Protein AF-A0A2W6E0M6-F1 (afdb_monomer_lite)

Sequence (150 aa):
MNNTPSVSGSSAFSRQPRVRVSSPADVLAVVPHLLGFHPGKSLVVMGVGRPRARVQLAFRYDLPDPPDPVHAADIAEHAAEVLRHRRLSSVIGVGYGPGALVTPVADALAAAVRQAGLRLHELMRVEDGRYWSYLCENPECCPADGVPFD

Foldseek 3Di:
DDDDDDPPPDPPPDPPDDDDDDDPLSVQVCQCVLVVHRDAQKKKKFFFDDDPRDGPDIDIDHFDVVHDLVVLLVLLLVSLVVNVVVVGQEMEMEGHDDCNRRVSSQVSNVVNCVVSNGHYPWHWYDDDQFIATPPDPDCVVGPPVGDHHD

pLDDT: mean 90.22, std 14.41, range [36.84, 98.75]

Radius of gyration: 19.73 Å; chains: 1; bounding box: 75×33×48 Å

Structure (mmCIF, N/CA/C/O backbone):
data_AF-A0A2W6E0M6-F1
#
_entry.id   AF-A0A2W6E0M6-F1
#
loop_
_atom_site.group_PDB
_atom_site.id
_atom_site.type_symbol
_atom_site.label_atom_id
_atom_site.label_alt_id
_atom_site.label_comp_id
_atom_site.label_asym_id
_atom_site.label_entity_id
_atom_site.label_seq_id
_atom_site.pdbx_PDB_ins_code
_atom_site.Cartn_x
_atom_site.Cartn_y
_atom_site.Cartn_z
_atom_site.occupancy
_atom_site.B_iso_or_equiv
_atom_site.auth_seq_id
_atom_site.auth_comp_id
_atom_site.auth_asym_id
_atom_site.auth_atom_id
_atom_site.pdbx_PDB_model_num
ATOM 1 N N . MET A 1 1 ? -63.011 -4.324 31.895 1.00 43.81 1 MET A N 1
ATOM 2 C CA . MET A 1 1 ? -61.953 -5.290 31.538 1.00 43.81 1 MET A CA 1
ATOM 3 C C . MET A 1 1 ? -61.991 -5.517 30.039 1.00 43.81 1 MET A C 1
ATOM 5 O O . MET A 1 1 ? -63.031 -5.927 29.548 1.00 43.81 1 MET A O 1
ATOM 9 N N . ASN A 1 2 ? -60.922 -5.170 29.320 1.00 36.84 2 ASN A N 1
ATOM 10 C CA . ASN A 1 2 ? -60.215 -6.080 28.413 1.00 36.84 2 ASN A CA 1
ATOM 11 C C . ASN A 1 2 ? -59.057 -5.333 27.746 1.00 36.84 2 ASN A C 1
ATOM 13 O O . ASN A 1 2 ? -59.231 -4.278 27.146 1.00 36.84 2 ASN A O 1
ATOM 17 N N . ASN A 1 3 ? -57.870 -5.895 27.955 1.00 45.44 3 ASN A N 1
ATOM 18 C CA . ASN A 1 3 ? -56.572 -5.381 27.557 1.00 45.44 3 ASN A CA 1
ATOM 19 C C . ASN A 1 3 ? -56.374 -5.534 26.047 1.00 45.44 3 ASN A C 1
ATOM 21 O O . ASN A 1 3 ? -56.494 -6.642 25.525 1.00 45.44 3 ASN A O 1
ATOM 25 N N . THR A 1 4 ? -55.968 -4.461 25.374 1.00 48.22 4 THR A N 1
ATOM 26 C CA . THR A 1 4 ? -55.321 -4.550 24.060 1.00 48.22 4 THR A CA 1
ATOM 27 C C . THR A 1 4 ? -53.817 -4.720 24.291 1.00 48.22 4 THR A C 1
ATOM 29 O O . THR A 1 4 ? -53.225 -3.871 24.962 1.00 48.22 4 THR A O 1
ATOM 32 N N . PRO A 1 5 ? -53.169 -5.787 23.792 1.00 45.19 5 PRO A N 1
ATOM 33 C CA . PRO A 1 5 ? -51.733 -5.947 23.937 1.00 45.19 5 PRO A CA 1
ATOM 34 C C . PRO A 1 5 ? -51.006 -5.046 22.935 1.00 45.19 5 PRO A C 1
ATOM 36 O O . PRO A 1 5 ? 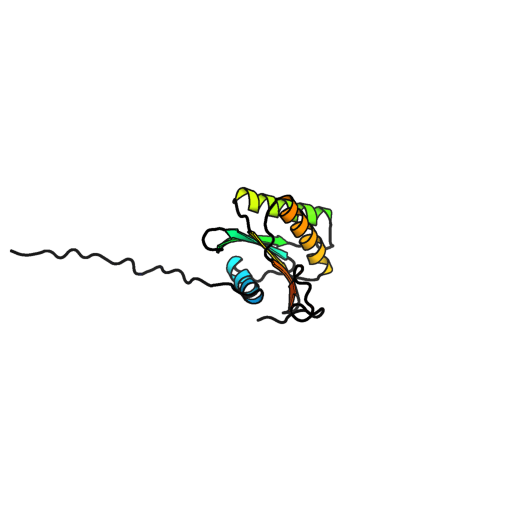-51.259 -5.084 21.731 1.00 45.19 5 PRO A O 1
ATOM 39 N N . SER A 1 6 ? -50.076 -4.244 23.447 1.00 49.44 6 SER A N 1
ATOM 40 C CA . SER A 1 6 ? -49.065 -3.547 22.659 1.00 49.44 6 SER A CA 1
ATOM 41 C C . SER A 1 6 ? -48.201 -4.570 21.923 1.00 49.44 6 SER A C 1
ATOM 43 O O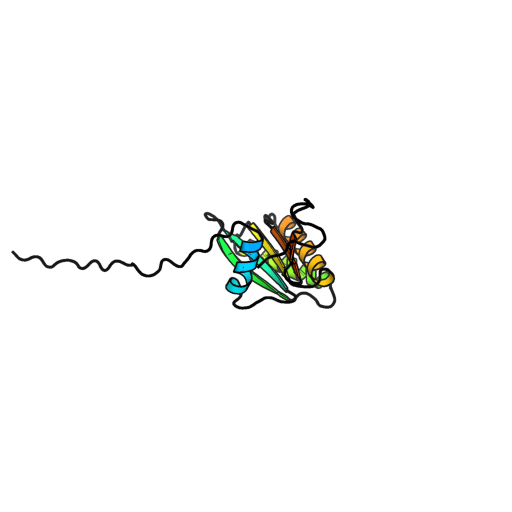 . SER A 1 6 ? -47.482 -5.344 22.556 1.00 49.44 6 SER A O 1
ATOM 45 N N . VAL A 1 7 ? -48.231 -4.575 20.590 1.00 50.75 7 VAL A N 1
ATOM 46 C CA . VAL A 1 7 ? -47.266 -5.346 19.799 1.00 50.75 7 VAL A CA 1
ATOM 47 C C . VAL A 1 7 ? -46.025 -4.480 19.601 1.00 50.75 7 VAL A C 1
ATOM 49 O O . VAL A 1 7 ? -45.924 -3.702 18.656 1.00 50.75 7 VAL A O 1
ATOM 52 N N . SER A 1 8 ? -45.073 -4.611 20.525 1.00 54.78 8 SER A N 1
ATOM 53 C CA . SER A 1 8 ? -43.684 -4.207 20.303 1.00 54.78 8 SER A CA 1
ATOM 54 C C . SER A 1 8 ? -43.069 -5.127 19.247 1.00 54.78 8 SER A C 1
ATOM 56 O O . SER A 1 8 ? -42.628 -6.234 19.549 1.00 54.78 8 SER A O 1
ATOM 58 N N . GLY A 1 9 ? -43.057 -4.682 17.991 1.00 44.81 9 GLY A N 1
ATOM 59 C CA . GLY A 1 9 ? -42.317 -5.335 16.913 1.00 44.81 9 GLY A CA 1
ATOM 60 C C . GLY A 1 9 ? -40.816 -5.094 17.069 1.00 44.81 9 GLY A C 1
ATOM 61 O O . GLY A 1 9 ? -40.302 -4.050 16.680 1.00 44.81 9 GLY A O 1
ATOM 62 N N . SER A 1 10 ? -40.123 -6.062 17.666 1.00 51.66 10 SER A N 1
ATOM 63 C CA . SER A 1 10 ? -38.667 -6.105 17.831 1.00 51.66 10 SER A CA 1
ATOM 64 C C . SER A 1 10 ? -37.906 -5.952 16.506 1.00 51.66 10 SER A C 1
ATOM 66 O O . SER A 1 10 ? -38.107 -6.709 15.558 1.00 51.66 10 SER A O 1
ATOM 68 N N . SER A 1 11 ? -36.953 -5.017 16.479 1.00 54.44 11 SER A N 1
ATOM 69 C CA . SER A 1 11 ? -36.026 -4.720 15.378 1.00 54.44 11 SER A CA 1
ATOM 70 C C . SER A 1 11 ? -34.932 -5.793 15.201 1.00 54.44 11 SER A C 1
ATOM 72 O O . SER A 1 11 ? -33.740 -5.523 15.364 1.00 54.44 11 SER A O 1
ATOM 74 N N . ALA A 1 12 ? -35.309 -7.035 14.897 1.00 56.28 12 ALA A N 1
ATOM 75 C CA . ALA A 1 12 ? -34.366 -8.160 14.841 1.00 56.28 12 ALA A CA 1
ATOM 76 C C . ALA A 1 12 ? -33.627 -8.336 13.494 1.00 56.28 12 ALA A C 1
ATOM 78 O O . ALA A 1 12 ? -32.862 -9.286 13.346 1.00 56.28 12 ALA A O 1
ATOM 79 N N . PHE A 1 13 ? -33.777 -7.422 12.528 1.00 55.28 13 PHE A N 1
ATOM 80 C CA . PHE A 1 13 ? -33.110 -7.510 11.221 1.00 55.28 13 PHE A CA 1
ATOM 81 C C . PHE A 1 13 ? -32.223 -6.293 10.941 1.00 55.28 13 PHE A C 1
ATOM 83 O O . PHE A 1 13 ? -32.642 -5.329 10.313 1.00 55.28 13 PHE A O 1
ATOM 90 N N . SER A 1 14 ? -30.986 -6.333 11.442 1.00 61.34 14 SER A N 1
ATOM 91 C CA . SER A 1 14 ? -29.777 -5.821 10.757 1.00 61.34 14 SER A CA 1
ATOM 92 C C . SER A 1 14 ? -28.567 -5.826 11.697 1.00 61.34 14 SER A C 1
ATOM 94 O O . SER A 1 14 ? -27.859 -4.832 11.870 1.00 61.34 14 SER A O 1
ATOM 96 N N . ARG A 1 15 ? -28.236 -6.978 12.293 1.00 59.12 15 ARG A N 1
ATOM 97 C CA . ARG A 1 15 ? -26.835 -7.174 12.681 1.00 59.12 15 ARG A CA 1
ATOM 98 C C . ARG A 1 15 ? -26.055 -7.379 11.387 1.00 59.12 15 ARG A C 1
ATOM 100 O O . ARG A 1 15 ? -25.935 -8.500 10.914 1.00 59.12 15 ARG A O 1
ATOM 107 N N . GLN A 1 16 ? -25.578 -6.283 10.793 1.00 66.12 16 GLN A N 1
ATOM 108 C CA . GLN A 1 16 ? -24.608 -6.363 9.705 1.00 66.12 16 GLN A CA 1
ATOM 109 C C . GLN A 1 16 ? -23.452 -7.265 10.171 1.00 66.12 16 GLN A C 1
ATOM 111 O O . GLN A 1 16 ? -22.896 -6.995 11.249 1.00 66.12 16 GLN A O 1
ATOM 116 N N . PRO A 1 17 ? -23.125 -8.344 9.435 1.00 75.00 17 PRO A N 1
ATOM 117 C CA . PRO A 1 17 ? -22.016 -9.214 9.792 1.00 75.00 17 PRO A CA 1
ATOM 118 C C . PRO A 1 17 ? -20.742 -8.375 9.907 1.00 75.00 17 PRO A C 1
ATOM 120 O O . PRO A 1 17 ? -20.479 -7.485 9.100 1.00 75.00 17 PRO A O 1
ATOM 123 N N . ARG A 1 18 ? -19.986 -8.599 10.984 1.00 78.50 18 ARG A N 1
ATOM 124 C CA . ARG A 1 18 ? -18.744 -7.878 11.262 1.00 78.50 18 ARG A CA 1
ATOM 125 C C . ARG A 1 18 ? -17.590 -8.835 11.050 1.00 78.50 18 ARG A C 1
ATOM 127 O O . ARG A 1 18 ? -17.467 -9.796 11.800 1.00 78.50 18 ARG A O 1
ATOM 134 N N . VAL A 1 19 ? -16.742 -8.530 10.079 1.00 83.81 19 VAL A N 1
ATOM 135 C CA . VAL A 1 19 ? -15.459 -9.213 9.910 1.00 83.81 19 VAL A CA 1
ATOM 136 C C . VAL A 1 19 ? -14.456 -8.572 10.865 1.00 83.81 19 VAL A C 1
ATOM 138 O O . VAL A 1 19 ? -14.367 -7.343 10.955 1.00 83.81 19 VAL A O 1
ATOM 141 N N . ARG A 1 20 ? -13.750 -9.399 11.638 1.00 86.88 20 ARG A N 1
ATOM 142 C CA . ARG A 1 20 ? -12.629 -8.957 12.468 1.00 86.88 20 ARG A CA 1
ATOM 143 C C . ARG A 1 20 ? -11.350 -9.249 11.700 1.00 86.88 20 ARG A C 1
ATOM 145 O O . ARG A 1 20 ? -11.143 -10.379 11.292 1.00 86.88 20 ARG A O 1
ATOM 152 N N . VAL A 1 21 ? -10.525 -8.223 11.553 1.00 87.75 21 VAL A N 1
ATOM 153 C CA . VAL A 1 21 ? -9.207 -8.301 10.930 1.00 87.75 21 VAL A CA 1
ATOM 154 C C . VAL A 1 21 ? -8.174 -8.288 12.052 1.00 87.75 21 VAL A C 1
ATOM 156 O O . VAL A 1 21 ? -8.193 -7.393 12.902 1.00 87.75 21 VAL A O 1
ATOM 159 N N . SER A 1 22 ? -7.336 -9.315 12.101 1.00 87.00 22 SER A N 1
ATOM 160 C CA . SER A 1 22 ? -6.328 -9.538 13.143 1.00 87.00 22 SER A CA 1
ATOM 161 C C . SER A 1 22 ? -4.943 -9.878 12.604 1.00 87.00 22 SER A C 1
ATOM 163 O O . SER A 1 22 ? -3.986 -9.828 13.373 1.00 87.00 22 SER A O 1
ATOM 165 N N . SER A 1 23 ? -4.830 -10.181 11.313 1.00 90.12 23 SER A N 1
ATOM 166 C CA . SER A 1 23 ? -3.578 -10.501 10.634 1.00 90.12 23 SER A CA 1
ATOM 167 C C . SER A 1 23 ? -3.419 -9.695 9.331 1.00 90.12 23 SER A C 1
ATOM 169 O O . SER A 1 23 ? -4.411 -9.174 8.811 1.00 90.12 23 SER A O 1
ATOM 171 N N . PRO A 1 24 ? -2.196 -9.594 8.779 1.00 92.31 24 PRO A N 1
ATOM 172 C CA . PRO A 1 24 ? -1.970 -9.077 7.429 1.00 92.31 24 PRO A CA 1
ATOM 173 C C . PRO A 1 24 ? -2.798 -9.807 6.361 1.00 92.31 24 PRO A C 1
ATOM 175 O O . PRO A 1 24 ? -3.444 -9.156 5.547 1.00 92.31 24 PRO A O 1
ATOM 178 N N . ALA A 1 25 ? -2.878 -11.141 6.414 1.00 92.69 25 ALA A N 1
ATOM 179 C CA . ALA A 1 25 ? -3.698 -11.926 5.489 1.00 92.69 25 ALA A CA 1
ATOM 180 C C . ALA A 1 25 ? -5.193 -11.568 5.591 1.00 92.69 25 ALA A C 1
ATOM 182 O O . ALA A 1 25 ? -5.849 -11.374 4.571 1.00 92.69 25 ALA A O 1
ATOM 183 N N . ASP A 1 26 ? -5.713 -11.350 6.807 1.00 93.25 26 ASP A N 1
ATOM 184 C CA . ASP A 1 26 ? -7.100 -10.906 7.002 1.00 93.25 26 ASP A CA 1
ATOM 185 C C . ASP A 1 26 ? -7.351 -9.545 6.325 1.00 93.25 26 ASP A C 1
ATOM 187 O O . ASP A 1 26 ? -8.443 -9.304 5.810 1.00 93.25 26 ASP A O 1
ATOM 191 N N . VAL A 1 27 ? -6.362 -8.636 6.333 1.00 94.06 27 VAL A N 1
ATOM 192 C CA . VAL A 1 27 ? -6.451 -7.348 5.620 1.00 94.06 27 VAL A CA 1
ATOM 193 C C . VAL A 1 27 ? -6.574 -7.604 4.120 1.00 94.06 27 VAL A C 1
ATOM 195 O O . VAL A 1 27 ? -7.449 -7.030 3.473 1.00 94.06 27 VAL A O 1
ATOM 198 N N . LEU A 1 28 ? -5.716 -8.463 3.570 1.00 95.25 28 LEU A N 1
ATOM 199 C CA . LEU A 1 28 ? -5.696 -8.768 2.139 1.00 95.25 28 LEU A CA 1
ATOM 200 C C . LEU A 1 28 ? -7.008 -9.405 1.674 1.00 95.25 28 LEU A C 1
ATOM 202 O O . LEU A 1 28 ? -7.529 -9.006 0.634 1.00 95.25 28 LEU A O 1
ATOM 206 N N . ALA A 1 29 ? -7.589 -10.293 2.483 1.00 93.50 29 ALA A N 1
ATOM 207 C CA . ALA A 1 29 ? -8.872 -10.925 2.200 1.00 93.50 29 ALA A CA 1
ATOM 208 C C . ALA A 1 29 ? -10.037 -9.919 2.154 1.00 93.50 29 ALA A C 1
ATOM 210 O O . ALA A 1 29 ? -10.968 -10.080 1.367 1.00 93.50 29 ALA A O 1
ATOM 211 N N . VAL A 1 30 ? -10.013 -8.850 2.965 1.00 93.31 30 VAL A N 1
ATOM 212 C CA . VAL A 1 30 ? -11.116 -7.867 2.982 1.00 93.31 30 VAL A CA 1
ATOM 213 C C . VAL A 1 30 ? -11.006 -6.790 1.906 1.00 93.31 30 VAL A C 1
ATOM 215 O O . VAL A 1 30 ? -12.033 -6.217 1.538 1.00 93.31 30 VAL A O 1
ATOM 218 N N . VAL A 1 31 ? -9.810 -6.494 1.385 1.00 95.25 31 VAL A N 1
ATOM 219 C CA . VAL A 1 31 ? -9.610 -5.399 0.417 1.00 95.25 31 VAL A CA 1
ATOM 220 C C . VAL A 1 31 ? -10.501 -5.536 -0.827 1.00 95.25 31 VAL A C 1
ATOM 222 O O . VAL A 1 31 ? -11.196 -4.563 -1.137 1.00 95.25 31 VAL A O 1
ATOM 225 N N . PRO A 1 32 ? -10.577 -6.694 -1.517 1.00 93.31 32 PRO A N 1
ATOM 226 C CA . PRO A 1 32 ? -11.435 -6.829 -2.691 1.00 93.31 32 PRO A CA 1
ATOM 227 C C . PRO A 1 32 ? -12.909 -6.565 -2.383 1.00 93.31 32 PRO A C 1
ATOM 229 O O . PRO A 1 32 ? -13.614 -5.939 -3.171 1.00 93.31 32 PRO A O 1
ATOM 232 N N . HIS A 1 33 ? -13.375 -6.974 -1.200 1.00 91.94 33 HIS A N 1
ATOM 233 C CA . HIS A 1 33 ? -14.747 -6.732 -0.759 1.00 91.94 33 HIS A CA 1
ATOM 234 C C . HIS A 1 33 ? -15.023 -5.257 -0.448 1.00 91.94 33 HIS A C 1
ATOM 236 O O . HIS A 1 33 ? -16.139 -4.792 -0.671 1.00 91.94 33 HIS A O 1
ATOM 242 N N . LEU A 1 34 ? -14.025 -4.513 0.039 1.00 92.00 34 LEU A N 1
ATOM 243 C CA . LEU A 1 34 ? -14.141 -3.069 0.262 1.00 92.00 34 LEU A CA 1
ATOM 244 C C . LEU A 1 34 ? -14.193 -2.283 -1.055 1.00 92.00 34 LEU A C 1
ATOM 246 O O . LEU A 1 34 ? -14.864 -1.255 -1.117 1.00 92.00 34 LEU A O 1
ATOM 250 N N . LEU A 1 35 ? -13.496 -2.760 -2.089 1.00 92.81 35 LEU A N 1
ATOM 251 C CA . LEU A 1 35 ? -13.463 -2.127 -3.411 1.00 92.81 35 LEU A CA 1
ATOM 252 C C . LEU A 1 35 ? -14.596 -2.594 -4.338 1.00 92.81 35 LEU A C 1
ATOM 254 O O . LEU A 1 35 ? -14.979 -1.867 -5.251 1.00 92.81 35 LEU A O 1
ATOM 258 N N . GLY A 1 36 ? -15.129 -3.797 -4.117 1.00 93.56 36 GLY A N 1
ATOM 259 C CA . GLY A 1 36 ? -16.076 -4.464 -5.015 1.00 93.56 36 GLY A CA 1
ATOM 260 C C . GLY A 1 36 ? -15.417 -5.192 -6.196 1.00 93.56 36 GLY A C 1
ATOM 261 O O . GLY A 1 36 ? -16.124 -5.682 -7.073 1.00 93.56 36 GLY A O 1
ATOM 262 N N . PHE A 1 37 ? -14.084 -5.268 -6.237 1.00 91.69 37 PHE A N 1
ATOM 263 C CA . PHE A 1 37 ? -13.297 -5.934 -7.279 1.00 91.69 37 PHE A CA 1
ATOM 264 C C . PHE A 1 37 ? -11.893 -6.279 -6.766 1.00 91.69 37 PHE A C 1
ATOM 266 O O . PHE A 1 37 ? -11.441 -5.733 -5.761 1.00 91.69 37 PHE A O 1
ATOM 273 N N . HIS A 1 38 ? -11.180 -7.156 -7.476 1.00 90.50 38 HIS A N 1
ATOM 274 C CA . HIS A 1 38 ? -9.785 -7.476 -7.166 1.00 90.50 38 HIS A CA 1
ATOM 275 C C . HIS A 1 38 ? -8.852 -6.403 -7.751 1.00 90.50 38 HIS A C 1
ATOM 277 O O . HIS A 1 38 ? -8.831 -6.228 -8.972 1.00 90.50 38 HIS A O 1
ATOM 283 N N . PRO A 1 39 ? -8.103 -5.658 -6.920 1.00 92.69 39 PRO A N 1
ATOM 284 C CA . PRO A 1 39 ? -7.184 -4.639 -7.410 1.00 92.69 39 PRO A CA 1
ATOM 285 C C . PRO A 1 39 ? -5.982 -5.269 -8.128 1.00 92.69 39 PRO A C 1
ATOM 287 O O . PRO A 1 39 ? -5.378 -6.221 -7.642 1.00 92.69 39 PRO A O 1
ATOM 290 N N . GLY A 1 40 ? -5.601 -4.690 -9.264 1.00 92.56 40 GLY A N 1
ATOM 291 C CA . GLY A 1 40 ? -4.339 -4.960 -9.952 1.00 92.56 40 GLY A CA 1
ATOM 292 C C . GLY A 1 40 ? -3.607 -3.649 -10.230 1.00 92.56 40 GLY A C 1
ATOM 293 O O . GLY A 1 40 ? -4.264 -2.627 -10.452 1.00 92.56 40 GLY A O 1
ATOM 294 N N . LYS A 1 41 ? -2.266 -3.685 -10.191 1.00 96.31 41 LYS A N 1
ATOM 295 C CA . LYS A 1 41 ? -1.369 -2.534 -10.424 1.00 96.31 41 LYS A CA 1
ATOM 296 C C . LYS A 1 41 ? -1.848 -1.254 -9.727 1.00 96.31 41 LYS A C 1
ATOM 298 O O . LYS A 1 41 ? -2.082 -0.228 -10.362 1.00 96.31 41 LYS A O 1
ATOM 303 N N . SER A 1 42 ? -2.056 -1.328 -8.416 1.00 98.19 42 SER A N 1
ATOM 304 C CA . SER A 1 42 ? -2.659 -0.225 -7.660 1.00 98.19 42 SER A CA 1
ATOM 305 C C . SER A 1 42 ? -2.196 -0.150 -6.219 1.00 98.19 42 SER A C 1
ATOM 307 O O . SER A 1 42 ? -1.946 -1.183 -5.606 1.00 98.19 42 SER A O 1
ATOM 309 N N . LEU A 1 43 ? -2.192 1.055 -5.655 1.00 98.56 43 LEU A N 1
ATOM 310 C CA . LEU A 1 43 ? -2.076 1.282 -4.219 1.00 98.56 43 LEU A CA 1
ATOM 311 C C . LEU A 1 43 ? -3.473 1.427 -3.606 1.00 98.56 43 LEU A C 1
ATOM 313 O O . LEU A 1 43 ? -4.251 2.283 -4.016 1.00 98.56 43 LEU A O 1
ATOM 317 N N . VAL A 1 44 ? -3.783 0.623 -2.596 1.00 98.56 44 VAL A N 1
ATOM 318 C CA . VAL A 1 44 ? -4.988 0.743 -1.773 1.00 98.56 44 VAL A CA 1
ATOM 319 C C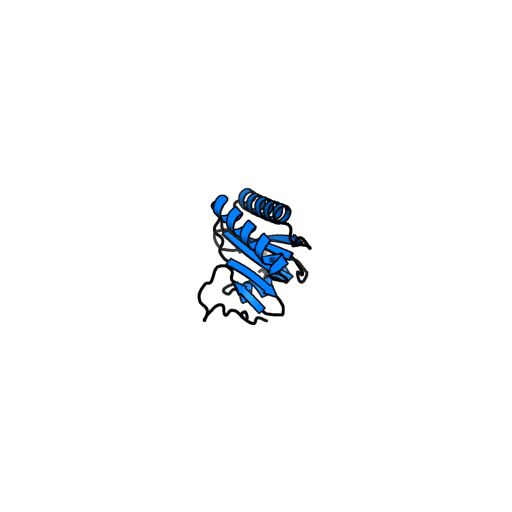 . VAL A 1 44 ? -4.605 1.335 -0.425 1.00 98.56 44 VAL A C 1
ATOM 321 O O . VAL A 1 44 ? -3.713 0.828 0.250 1.00 98.56 44 VAL A O 1
ATOM 324 N N . VAL A 1 45 ? -5.297 2.391 -0.012 1.00 98.50 45 VAL A N 1
ATOM 325 C CA . VAL A 1 45 ? -5.097 3.060 1.275 1.00 98.50 45 VAL A CA 1
ATOM 326 C C . VAL A 1 45 ? -6.377 2.955 2.089 1.00 98.50 45 VAL A C 1
ATOM 328 O O . VAL A 1 45 ? -7.463 3.305 1.628 1.00 98.50 45 VAL A O 1
ATOM 331 N N . MET A 1 46 ? -6.249 2.477 3.323 1.00 97.81 46 MET A N 1
ATOM 332 C CA . MET A 1 46 ? -7.346 2.310 4.266 1.00 97.81 46 MET A CA 1
ATOM 333 C C . MET A 1 46 ? -7.130 3.180 5.497 1.00 97.81 46 MET A C 1
ATOM 335 O O . MET A 1 46 ? -6.110 3.089 6.178 1.00 97.81 46 MET A O 1
ATOM 339 N N . GLY A 1 47 ? -8.126 4.000 5.812 1.00 96.69 47 GLY A N 1
ATOM 340 C CA . GLY A 1 47 ? -8.161 4.805 7.021 1.00 96.69 47 GLY A CA 1
ATOM 341 C C . GLY A 1 47 ? -8.948 4.108 8.129 1.00 96.69 47 GLY A C 1
ATOM 342 O O . GLY A 1 47 ? -10.125 3.766 7.969 1.00 96.69 47 GLY A O 1
ATOM 343 N N . VAL A 1 48 ? -8.302 3.923 9.277 1.00 93.62 48 VAL A N 1
ATOM 344 C CA . VAL A 1 48 ? -8.856 3.234 10.444 1.00 93.62 48 VAL A CA 1
ATOM 345 C C . VAL A 1 48 ? -9.215 4.246 11.530 1.00 93.62 48 VAL A C 1
ATOM 347 O O . VAL A 1 48 ? -8.375 5.011 12.006 1.00 93.62 48 VAL A O 1
ATOM 350 N N . GLY A 1 49 ? -10.481 4.243 11.945 1.00 89.94 49 GLY A N 1
ATOM 351 C CA . GLY A 1 49 ? -11.022 5.179 12.928 1.00 89.94 49 GLY A CA 1
ATOM 352 C C . GLY A 1 49 ? -11.284 4.572 14.311 1.00 89.94 49 GLY A C 1
ATOM 353 O O . GLY A 1 49 ? -11.524 3.370 14.481 1.00 89.94 49 GLY A O 1
ATOM 354 N N . ARG A 1 50 ? -11.280 5.441 15.327 1.00 84.56 50 ARG A N 1
ATOM 355 C CA . ARG A 1 50 ? -11.634 5.141 16.728 1.00 84.56 50 ARG A CA 1
ATOM 356 C C . ARG A 1 50 ? -13.156 5.229 16.958 1.00 84.56 50 ARG A C 1
ATOM 358 O O . ARG A 1 50 ? -13.848 5.832 16.142 1.00 84.56 50 ARG A O 1
ATOM 365 N N . PRO A 1 51 ? -13.711 4.620 18.033 1.00 76.44 51 PRO A N 1
ATOM 366 C CA . PRO A 1 51 ? -13.040 3.915 19.139 1.00 76.44 51 PRO A CA 1
ATOM 367 C C . PRO A 1 51 ? -12.768 2.419 18.907 1.00 76.44 51 PRO A C 1
ATOM 369 O O . PRO A 1 51 ? -12.105 1.802 19.727 1.00 76.44 51 PRO A O 1
ATOM 372 N N . ARG A 1 52 ? -13.259 1.813 17.816 1.00 77.81 52 ARG A N 1
ATOM 373 C CA . ARG A 1 52 ? -13.220 0.346 17.609 1.00 77.81 52 ARG A CA 1
ATOM 374 C C . ARG A 1 52 ? -12.281 -0.126 16.491 1.00 77.81 52 ARG A C 1
ATOM 376 O O . ARG A 1 52 ? -12.541 -1.188 15.939 1.00 77.81 52 ARG A O 1
ATOM 383 N N . ALA A 1 53 ? -11.270 0.671 16.138 1.00 84.19 53 ALA A N 1
ATOM 384 C CA . ALA A 1 53 ? -10.317 0.388 15.056 1.00 84.19 53 ALA A CA 1
ATOM 385 C C . ALA A 1 53 ? -11.007 -0.159 13.790 1.00 84.19 53 ALA A C 1
ATOM 387 O O . ALA A 1 53 ? -10.705 -1.245 13.307 1.00 84.19 53 ALA A O 1
ATOM 388 N N . ARG A 1 54 ? -12.011 0.574 13.295 1.00 88.94 54 ARG A N 1
ATOM 389 C CA . ARG A 1 54 ? -12.781 0.171 12.110 1.00 88.94 54 ARG A CA 1
ATOM 390 C C . ARG A 1 54 ? -12.210 0.840 10.881 1.00 88.94 54 ARG A C 1
ATOM 392 O O . ARG A 1 54 ? -11.957 2.041 10.940 1.00 88.94 54 ARG A O 1
ATOM 399 N N . VAL A 1 55 ? -12.096 0.106 9.779 1.00 91.75 55 VAL A N 1
ATOM 400 C CA . VAL A 1 55 ? -11.921 0.726 8.463 1.00 91.75 55 VAL A CA 1
ATOM 401 C C . VAL A 1 55 ? -13.141 1.614 8.214 1.00 91.75 55 VAL A C 1
ATOM 403 O O . VAL A 1 55 ? -14.275 1.139 8.245 1.00 91.75 55 VAL A O 1
ATOM 406 N N . GLN A 1 56 ? -12.912 2.917 8.080 1.00 93.12 56 GLN A N 1
ATOM 407 C CA . GLN A 1 56 ? -13.956 3.912 7.796 1.00 93.12 56 GLN A CA 1
ATOM 408 C C . GLN A 1 56 ? -13.870 4.430 6.364 1.00 93.12 56 GLN A C 1
ATOM 410 O O . GLN A 1 56 ? -14.825 5.014 5.859 1.00 93.12 56 GLN A O 1
ATOM 415 N N . LEU A 1 57 ? -12.718 4.233 5.732 1.00 93.94 57 LEU A N 1
ATOM 416 C CA . LEU A 1 57 ? -12.426 4.702 4.398 1.00 93.94 57 LEU A CA 1
ATOM 417 C C . LEU A 1 57 ? -11.441 3.732 3.745 1.00 93.94 57 LEU A C 1
ATOM 419 O O . LEU A 1 57 ? -10.477 3.324 4.389 1.00 93.94 57 LEU A O 1
ATOM 423 N N . ALA A 1 58 ? -11.677 3.404 2.480 1.00 95.94 58 ALA A N 1
ATOM 424 C CA . ALA A 1 58 ? -10.743 2.703 1.613 1.00 95.94 58 ALA A CA 1
ATOM 425 C C . ALA A 1 58 ? -10.789 3.373 0.237 1.00 95.94 58 ALA A C 1
ATOM 427 O O . ALA A 1 58 ? -11.874 3.687 -0.253 1.00 95.94 58 ALA A O 1
ATOM 428 N N . PHE A 1 59 ? -9.634 3.631 -0.359 1.00 95.56 59 PHE A N 1
ATOM 429 C CA . PHE A 1 59 ? -9.527 4.211 -1.694 1.00 95.56 59 PHE A CA 1
ATOM 430 C C . PHE A 1 59 ? -8.321 3.630 -2.417 1.00 95.56 59 PHE A C 1
ATOM 432 O O . PHE A 1 59 ? -7.395 3.110 -1.794 1.00 95.56 59 PHE A O 1
ATOM 439 N N . ARG A 1 60 ? -8.380 3.678 -3.745 1.00 97.88 60 ARG A N 1
ATOM 440 C CA . ARG A 1 60 ? -7.428 3.046 -4.652 1.00 97.88 60 ARG A CA 1
ATOM 441 C C . ARG A 1 60 ? -6.842 4.099 -5.584 1.00 97.88 60 ARG A C 1
ATOM 443 O O . ARG A 1 60 ? -7.588 4.917 -6.113 1.00 97.88 60 ARG A O 1
ATOM 450 N N . TYR A 1 61 ? -5.547 3.987 -5.836 1.00 98.25 61 TYR A N 1
ATOM 451 C CA . TYR A 1 61 ? -4.821 4.698 -6.880 1.00 98.25 61 TYR A CA 1
ATOM 452 C C . TYR A 1 61 ? -4.253 3.703 -7.874 1.00 98.25 61 TYR A C 1
ATOM 454 O O . TYR A 1 61 ? -3.741 2.660 -7.470 1.00 98.25 61 TYR A O 1
ATOM 462 N N . ASP A 1 62 ? -4.309 4.030 -9.157 1.00 97.81 62 ASP A N 1
ATOM 463 C CA . ASP A 1 62 ? -3.498 3.337 -10.153 1.00 97.81 62 ASP A CA 1
ATOM 464 C C . ASP A 1 62 ? -2.014 3.654 -9.919 1.00 97.81 62 ASP A C 1
ATOM 466 O O . ASP A 1 62 ? -1.663 4.764 -9.514 1.00 97.81 62 ASP A O 1
ATOM 470 N N . LEU A 1 63 ? -1.142 2.666 -10.130 1.00 98.12 63 LEU A N 1
ATOM 471 C CA . LEU A 1 63 ? 0.301 2.896 -10.068 1.00 98.12 63 LEU A CA 1
ATOM 472 C C . LEU A 1 63 ? 0.775 3.538 -11.379 1.00 98.12 63 LEU A C 1
ATOM 474 O O . LEU A 1 63 ? 0.358 3.080 -12.448 1.00 98.12 63 LEU A O 1
ATOM 478 N N . PRO A 1 64 ? 1.673 4.537 -11.327 1.00 97.50 64 PRO A N 1
ATOM 479 C CA . PRO A 1 64 ? 2.358 5.023 -12.518 1.00 97.50 64 PRO A CA 1
ATOM 480 C C . PRO A 1 64 ? 3.114 3.877 -13.210 1.00 97.50 64 PRO A C 1
ATOM 482 O O . PRO A 1 64 ? 3.896 3.170 -12.572 1.00 97.50 64 PRO A O 1
ATOM 485 N N . ASP A 1 65 ? 2.867 3.690 -14.506 1.00 95.19 65 ASP A N 1
ATOM 486 C CA . ASP A 1 65 ? 3.530 2.697 -15.359 1.00 95.19 65 ASP A CA 1
ATOM 487 C C . ASP A 1 65 ? 3.936 3.400 -16.673 1.00 95.19 65 ASP A C 1
ATOM 489 O O . ASP A 1 65 ? 3.070 3.651 -17.519 1.00 95.19 65 ASP A O 1
ATOM 493 N N . PRO A 1 66 ? 5.212 3.813 -16.832 1.00 96.56 66 PRO A N 1
ATOM 494 C CA . PRO A 1 66 ? 6.372 3.482 -15.991 1.00 96.56 66 PRO A CA 1
ATOM 495 C C . PRO A 1 66 ? 6.408 4.229 -14.638 1.00 96.56 66 PRO A C 1
ATOM 497 O O . PRO A 1 66 ? 5.690 5.216 -14.467 1.00 96.56 66 PRO A O 1
ATOM 500 N N . PRO A 1 67 ? 7.268 3.803 -13.686 1.00 96.38 67 PRO A N 1
ATOM 501 C CA . PRO A 1 67 ? 7.458 4.498 -12.414 1.00 96.38 67 PRO A CA 1
ATOM 502 C C . PRO A 1 67 ? 7.794 5.980 -12.591 1.00 96.38 67 PRO A C 1
ATOM 504 O O . PRO A 1 67 ? 8.739 6.330 -13.298 1.00 96.38 67 PRO A O 1
ATOM 507 N N . ASP A 1 68 ? 7.055 6.833 -11.885 1.00 97.31 68 ASP A N 1
ATOM 508 C CA . ASP A 1 68 ? 7.237 8.283 -11.879 1.00 97.31 68 ASP A CA 1
ATOM 509 C C . ASP A 1 68 ? 7.246 8.798 -10.427 1.00 97.31 68 ASP A C 1
ATOM 511 O O . ASP A 1 68 ? 6.212 8.742 -9.753 1.00 97.31 68 ASP A O 1
ATOM 515 N N . PRO A 1 69 ? 8.393 9.291 -9.920 1.00 95.25 69 PRO A N 1
ATOM 516 C CA . PRO A 1 69 ? 8.503 9.815 -8.562 1.00 95.25 69 PRO A CA 1
ATOM 517 C C . PRO A 1 69 ? 7.610 11.026 -8.276 1.00 95.25 69 PRO A C 1
ATOM 519 O O . PRO A 1 69 ? 7.181 11.189 -7.136 1.00 95.25 69 PRO A O 1
ATOM 522 N N . VAL A 1 70 ? 7.331 11.870 -9.277 1.00 97.81 70 VAL A N 1
ATOM 523 C CA . VAL A 1 70 ? 6.480 13.057 -9.094 1.00 97.81 70 VAL A CA 1
ATOM 524 C C . VAL A 1 70 ? 5.043 12.608 -8.874 1.00 97.81 70 VAL A C 1
ATOM 526 O O . VAL A 1 70 ? 4.439 12.932 -7.857 1.00 97.81 70 VAL A O 1
ATOM 529 N N . HIS A 1 71 ? 4.537 11.747 -9.757 1.00 98.00 71 HIS A N 1
ATOM 530 C CA . HIS A 1 71 ? 3.189 11.203 -9.621 1.00 98.00 71 HIS A CA 1
ATOM 531 C C . HIS A 1 71 ? 3.038 10.333 -8.354 1.00 98.00 71 HIS A C 1
ATOM 533 O O . HIS A 1 71 ? 1.994 10.347 -7.704 1.00 98.00 71 HIS A O 1
ATOM 539 N N . ALA A 1 72 ? 4.085 9.606 -7.948 1.00 98.38 72 ALA A N 1
ATOM 540 C CA . ALA A 1 72 ? 4.099 8.876 -6.679 1.00 98.38 72 ALA A CA 1
ATOM 541 C C . ALA A 1 72 ? 3.949 9.809 -5.462 1.00 98.38 72 ALA A C 1
ATOM 543 O O . ALA A 1 72 ? 3.204 9.483 -4.533 1.00 98.38 72 ALA A O 1
ATOM 544 N N . ALA A 1 73 ? 4.623 10.965 -5.474 1.00 98.38 73 ALA A N 1
ATOM 545 C CA . ALA A 1 73 ? 4.482 11.984 -4.439 1.00 98.38 73 ALA A CA 1
ATOM 546 C C . ALA A 1 73 ? 3.066 12.579 -4.425 1.00 98.38 73 ALA A C 1
ATOM 548 O O . ALA A 1 73 ? 2.450 12.614 -3.362 1.00 98.38 73 ALA A O 1
ATOM 549 N N . ASP A 1 74 ? 2.505 12.921 -5.590 1.00 98.50 74 ASP A N 1
ATOM 550 C CA . ASP A 1 74 ? 1.140 13.454 -5.705 1.00 98.50 74 ASP A CA 1
ATOM 551 C C . ASP A 1 74 ? 0.091 12.478 -5.136 1.00 98.50 74 ASP A C 1
ATOM 553 O O . ASP A 1 74 ? -0.802 12.869 -4.378 1.00 98.50 74 ASP A O 1
ATOM 557 N N . ILE A 1 75 ? 0.218 11.180 -5.449 1.00 98.50 75 ILE A N 1
ATOM 558 C CA . ILE A 1 75 ? -0.639 10.119 -4.893 1.00 98.50 75 ILE A CA 1
ATOM 559 C C . ILE A 1 75 ? -0.538 10.089 -3.363 1.00 98.50 75 ILE A C 1
ATOM 561 O O . ILE A 1 75 ? -1.557 10.022 -2.667 1.00 98.50 75 ILE A O 1
ATOM 565 N N . ALA A 1 76 ? 0.684 10.124 -2.831 1.00 98.50 76 ALA A N 1
ATOM 566 C CA . ALA A 1 76 ? 0.944 10.042 -1.401 1.00 98.50 76 ALA A CA 1
ATOM 567 C C . ALA A 1 76 ? 0.431 11.267 -0.630 1.00 98.50 76 ALA A C 1
ATOM 569 O O . ALA A 1 76 ? -0.199 11.113 0.422 1.00 98.50 76 ALA A O 1
ATOM 570 N N . GLU A 1 77 ? 0.668 12.467 -1.158 1.00 98.44 77 GLU A N 1
ATOM 571 C CA . GLU A 1 77 ? 0.178 13.726 -0.600 1.00 98.44 77 GLU A CA 1
ATOM 572 C C . GLU A 1 77 ? -1.348 13.740 -0.582 1.00 98.44 77 GLU A C 1
ATOM 574 O O . GLU A 1 77 ? -1.949 13.930 0.482 1.00 98.44 77 GLU A O 1
ATOM 579 N N . HIS A 1 78 ? -1.983 13.408 -1.711 1.00 98.56 78 HIS A N 1
ATOM 580 C CA . HIS A 1 78 ? -3.437 13.340 -1.786 1.00 98.56 78 HIS A CA 1
ATOM 581 C C . HIS A 1 78 ? -4.012 12.326 -0.786 1.00 98.56 78 HIS A C 1
ATOM 583 O O . HIS A 1 78 ? -4.986 12.614 -0.084 1.00 98.56 78 HIS A O 1
ATOM 589 N N . ALA A 1 79 ? -3.395 11.147 -0.660 1.00 98.31 79 ALA A N 1
ATOM 590 C CA . ALA A 1 79 ? -3.826 10.135 0.298 1.00 98.31 79 ALA A CA 1
ATOM 591 C C . ALA A 1 79 ? -3.757 10.644 1.746 1.00 98.31 79 ALA A C 1
ATOM 593 O O . ALA A 1 79 ? -4.714 10.485 2.514 1.00 98.31 79 ALA A O 1
ATOM 594 N N . ALA A 1 80 ? -2.645 11.280 2.122 1.00 98.06 80 ALA A N 1
ATOM 595 C CA . ALA A 1 80 ? -2.457 11.844 3.453 1.00 98.06 80 ALA A CA 1
ATOM 596 C C . ALA A 1 80 ? -3.459 12.975 3.745 1.00 98.06 80 ALA A C 1
ATOM 598 O O . ALA A 1 80 ? -4.039 13.018 4.836 1.00 98.06 80 ALA A O 1
ATOM 599 N N . GLU A 1 81 ? -3.722 13.857 2.780 1.00 98.06 81 GLU A N 1
ATOM 600 C CA . GLU A 1 81 ? -4.719 14.923 2.902 1.00 98.06 81 GLU A CA 1
ATOM 601 C C . GLU A 1 81 ? -6.125 14.373 3.131 1.00 98.06 81 GLU A C 1
ATOM 603 O O . GLU A 1 81 ? -6.803 14.777 4.082 1.00 98.06 81 GLU A O 1
ATOM 608 N N . VAL A 1 82 ? -6.554 13.401 2.321 1.00 98.00 82 VAL A N 1
ATOM 609 C CA . VAL A 1 82 ? -7.864 12.752 2.462 1.00 98.00 82 VAL A CA 1
ATOM 610 C C . VAL A 1 82 ? -8.027 12.155 3.864 1.00 98.00 82 VAL A C 1
ATOM 612 O O . VAL A 1 82 ? -9.052 12.371 4.523 1.00 98.00 82 VAL A O 1
ATOM 615 N N . LEU A 1 83 ? -7.009 11.451 4.367 1.00 97.31 83 LEU A N 1
ATOM 616 C CA . LEU A 1 83 ? -7.018 10.861 5.709 1.00 97.31 83 LEU A CA 1
ATOM 617 C C . LEU A 1 83 ? -7.128 11.928 6.810 1.00 97.31 83 LEU A C 1
ATOM 619 O O . LEU A 1 83 ? -7.943 11.785 7.731 1.00 97.31 83 LEU A O 1
ATOM 623 N N . ARG A 1 84 ? -6.370 13.028 6.695 1.00 96.25 84 ARG A N 1
ATOM 624 C CA . ARG A 1 84 ? -6.424 14.159 7.636 1.00 96.25 84 ARG A CA 1
ATOM 625 C C . ARG A 1 84 ? -7.787 14.840 7.636 1.00 96.25 84 ARG A C 1
ATOM 627 O O . ARG A 1 84 ? -8.345 15.073 8.710 1.00 96.25 84 ARG A O 1
ATOM 634 N N . HIS A 1 85 ? -8.356 15.110 6.462 1.00 96.12 85 HIS A N 1
ATOM 635 C CA . HIS A 1 85 ? -9.680 15.723 6.333 1.00 96.12 85 HIS A CA 1
ATOM 636 C C . HIS A 1 85 ? -10.775 14.868 6.974 1.00 96.12 85 HIS A C 1
ATOM 638 O O . HIS A 1 85 ? -11.696 15.396 7.602 1.00 96.12 85 HIS A O 1
ATOM 644 N N . ARG A 1 86 ? -10.648 13.541 6.891 1.00 95.44 86 ARG A N 1
ATOM 645 C CA . ARG A 1 86 ? -11.558 12.588 7.541 1.00 95.44 86 ARG A CA 1
ATOM 646 C C . ARG A 1 86 ? -11.239 12.333 9.017 1.00 95.44 86 ARG A C 1
ATOM 648 O O . ARG A 1 86 ? -11.967 11.583 9.662 1.00 95.44 86 ARG A O 1
ATOM 655 N N . ARG A 1 87 ? -10.205 12.981 9.572 1.00 94.38 87 ARG A N 1
ATOM 656 C CA . ARG A 1 87 ? -9.735 12.833 10.963 1.00 94.38 87 ARG A CA 1
ATOM 657 C C . ARG A 1 87 ? -9.397 11.381 11.324 1.00 94.38 87 ARG A C 1
ATOM 659 O O . ARG A 1 87 ? -9.609 10.946 12.458 1.00 94.38 87 ARG A O 1
ATOM 666 N N . LEU A 1 88 ? -8.874 10.628 10.360 1.00 95.38 88 LEU A N 1
ATOM 667 C CA . LEU A 1 88 ? -8.423 9.252 10.551 1.00 95.38 88 LEU A CA 1
ATOM 668 C C . LEU A 1 88 ? -6.946 9.282 10.928 1.00 95.38 88 LEU A C 1
ATOM 670 O O . LEU A 1 88 ? -6.131 9.809 10.185 1.00 95.38 88 LEU A O 1
ATOM 674 N N . SER A 1 89 ? -6.606 8.744 12.099 1.00 91.50 89 SER A N 1
ATOM 675 C CA . SER A 1 89 ? -5.245 8.813 12.648 1.00 91.50 89 SER A CA 1
ATOM 676 C C . SER A 1 89 ? -4.403 7.567 12.386 1.00 91.50 89 SER A C 1
ATOM 678 O O . SER A 1 89 ? -3.231 7.540 12.754 1.00 91.50 89 SER A O 1
ATOM 680 N N . SER A 1 90 ? -4.987 6.531 11.783 1.00 94.75 90 SER A N 1
ATOM 681 C CA . SER A 1 90 ? -4.327 5.257 11.518 1.00 94.75 90 SER A CA 1
ATOM 682 C C . SER A 1 90 ? -4.558 4.830 10.076 1.00 94.75 90 SER A C 1
ATOM 684 O O . SER A 1 90 ? -5.678 4.928 9.577 1.00 94.75 90 SER A O 1
ATOM 686 N N . VAL A 1 91 ? -3.505 4.328 9.439 1.00 97.38 91 VAL A N 1
ATOM 687 C CA . VAL A 1 91 ? -3.457 4.033 8.003 1.00 97.38 91 VAL A CA 1
ATOM 688 C C . VAL A 1 91 ? -2.967 2.608 7.786 1.00 97.38 91 VAL A C 1
ATOM 690 O O . VAL A 1 91 ? -2.047 2.171 8.472 1.00 97.38 91 VAL A O 1
ATOM 693 N N . ILE A 1 92 ? -3.566 1.896 6.839 1.00 97.88 92 ILE A N 1
ATOM 694 C CA . ILE A 1 92 ? -3.032 0.649 6.286 1.00 97.88 92 ILE A CA 1
ATOM 695 C C . ILE A 1 92 ? -2.894 0.843 4.776 1.00 97.88 92 ILE A C 1
ATOM 697 O O . ILE A 1 92 ? -3.852 1.280 4.139 1.00 97.88 92 ILE A O 1
ATOM 701 N N . GLY A 1 93 ? -1.727 0.538 4.212 1.00 98.25 93 GLY A N 1
ATOM 702 C CA . GLY A 1 93 ? -1.485 0.577 2.769 1.00 98.25 93 GLY A CA 1
ATOM 703 C C . GLY A 1 93 ? -1.255 -0.817 2.185 1.00 98.25 93 GLY A C 1
ATOM 704 O O . GLY A 1 93 ? -0.615 -1.654 2.817 1.00 98.25 93 GLY A O 1
ATOM 705 N N . VAL A 1 94 ? -1.761 -1.067 0.979 1.00 98.69 94 VAL A N 1
ATOM 706 C CA . VAL A 1 94 ? -1.548 -2.318 0.239 1.00 98.69 94 VAL A CA 1
ATOM 707 C C . VAL A 1 94 ? -1.308 -2.003 -1.234 1.00 98.69 94 VAL A C 1
ATOM 709 O O . VAL A 1 94 ? -2.210 -1.546 -1.929 1.00 98.69 94 VAL A O 1
ATOM 712 N N . GLY A 1 95 ? -0.094 -2.230 -1.719 1.00 98.50 95 GLY A N 1
ATOM 713 C CA . GLY A 1 95 ? 0.259 -2.106 -3.127 1.00 98.50 95 GLY A CA 1
ATOM 714 C C . GLY A 1 95 ? 0.185 -3.447 -3.846 1.00 98.50 95 GLY A C 1
ATOM 715 O O . GLY A 1 95 ? 0.833 -4.401 -3.438 1.00 98.50 95 GLY A O 1
ATOM 716 N N . TYR A 1 96 ? -0.578 -3.513 -4.929 1.00 98.31 96 TYR A N 1
ATOM 717 C CA . TYR A 1 96 ? -0.753 -4.698 -5.763 1.00 98.31 96 TYR A CA 1
ATOM 718 C C . TYR A 1 96 ? 0.065 -4.554 -7.042 1.00 98.31 96 TYR A C 1
ATOM 720 O O . TYR A 1 96 ? -0.191 -3.633 -7.818 1.00 98.31 96 TYR A O 1
ATOM 728 N N . GLY A 1 97 ? 0.995 -5.475 -7.291 1.00 97.50 97 GLY A N 1
ATOM 729 C CA . GLY A 1 97 ? 1.785 -5.552 -8.520 1.00 97.50 97 GLY A CA 1
ATOM 730 C C . GLY A 1 97 ? 3.305 -5.580 -8.301 1.00 97.50 97 GLY A C 1
ATOM 731 O O . GLY A 1 97 ? 3.774 -5.725 -7.166 1.00 97.50 97 GLY A O 1
ATOM 732 N N . PRO A 1 98 ? 4.077 -5.408 -9.394 1.00 97.69 98 PRO A N 1
ATOM 733 C CA . PRO A 1 98 ? 5.532 -5.487 -9.362 1.00 97.69 98 PRO A CA 1
ATOM 734 C C . PRO A 1 98 ? 6.155 -4.491 -8.397 1.00 97.69 98 PRO A C 1
ATOM 736 O O . PRO A 1 98 ? 5.773 -3.319 -8.360 1.00 97.69 98 PRO A O 1
ATOM 739 N N . GLY A 1 99 ? 7.182 -4.933 -7.665 1.00 97.00 99 GLY A N 1
ATOM 740 C CA . GLY A 1 99 ? 7.907 -4.085 -6.711 1.00 97.00 99 GLY A CA 1
ATOM 741 C C . GLY A 1 99 ? 8.448 -2.794 -7.327 1.00 97.00 99 GLY A C 1
ATOM 742 O O . GLY A 1 99 ? 8.400 -1.751 -6.686 1.00 97.00 99 GLY A O 1
ATOM 743 N N . ALA A 1 100 ? 8.861 -2.828 -8.596 1.00 97.56 100 ALA A N 1
ATOM 744 C CA . ALA A 1 100 ? 9.316 -1.638 -9.316 1.00 97.56 100 ALA A CA 1
ATOM 745 C C . ALA A 1 100 ? 8.234 -0.548 -9.461 1.00 97.56 100 ALA A C 1
ATOM 747 O O . ALA A 1 100 ? 8.577 0.630 -9.494 1.00 97.56 100 ALA A O 1
ATOM 748 N N . LEU A 1 101 ? 6.949 -0.923 -9.524 1.00 98.31 101 LEU A N 1
ATOM 749 C CA . LEU A 1 101 ? 5.829 0.025 -9.581 1.00 98.31 101 LEU A CA 1
ATOM 750 C C . LEU A 1 101 ? 5.328 0.393 -8.176 1.00 98.31 101 LEU A C 1
ATOM 752 O O . LEU A 1 101 ? 4.968 1.538 -7.922 1.00 98.31 101 LEU A O 1
ATOM 756 N N . VAL A 1 102 ? 5.289 -0.582 -7.260 1.00 98.50 102 VAL A N 1
ATOM 757 C CA . VAL A 1 102 ? 4.714 -0.402 -5.918 1.00 98.50 102 VAL A CA 1
ATOM 758 C C . VAL A 1 102 ? 5.645 0.376 -4.991 1.00 98.50 102 VAL A C 1
ATOM 760 O O . VAL A 1 102 ? 5.188 1.303 -4.326 1.00 98.50 102 VAL A O 1
ATOM 763 N N . THR A 1 103 ? 6.929 0.012 -4.927 1.00 98.25 103 THR A N 1
ATOM 764 C CA . THR A 1 103 ? 7.860 0.523 -3.907 1.00 98.25 103 THR A CA 1
ATOM 765 C C . THR A 1 103 ? 7.994 2.050 -3.921 1.00 98.25 103 THR A C 1
ATOM 767 O O . THR A 1 103 ? 7.854 2.634 -2.851 1.00 98.25 103 THR A O 1
ATOM 770 N N . PRO A 1 104 ? 8.139 2.741 -5.072 1.00 98.44 104 PRO A N 1
ATOM 771 C CA . PRO A 1 104 ? 8.229 4.205 -5.072 1.00 98.44 104 PRO A CA 1
ATOM 772 C C . PRO A 1 104 ? 6.989 4.894 -4.479 1.00 98.44 104 PRO A C 1
ATOM 774 O O . PRO A 1 104 ? 7.106 5.863 -3.731 1.00 98.44 104 PRO A O 1
ATOM 777 N N . VAL A 1 105 ? 5.794 4.373 -4.776 1.00 98.75 105 VAL A N 1
ATOM 778 C CA . VAL A 1 105 ? 4.526 4.910 -4.256 1.00 98.75 105 VAL A CA 1
ATOM 779 C C . VAL A 1 105 ? 4.346 4.557 -2.775 1.00 98.75 105 VAL A C 1
ATOM 781 O O . VAL A 1 105 ? 3.857 5.373 -1.996 1.00 98.75 105 VAL A O 1
ATOM 784 N N . ALA A 1 106 ? 4.769 3.360 -2.364 1.00 98.69 106 ALA A N 1
ATOM 785 C CA . ALA A 1 106 ? 4.761 2.922 -0.971 1.00 98.69 106 ALA A CA 1
ATOM 786 C C . ALA A 1 106 ? 5.687 3.791 -0.098 1.00 98.69 106 ALA A C 1
ATOM 788 O O . ALA A 1 106 ? 5.262 4.267 0.957 1.00 98.69 106 ALA A O 1
ATOM 789 N N . ASP A 1 107 ? 6.906 4.068 -0.564 1.00 98.62 107 ASP A N 1
ATOM 790 C CA . ASP A 1 107 ? 7.875 4.927 0.124 1.00 98.62 107 ASP A CA 1
ATOM 791 C C . ASP A 1 107 ? 7.354 6.364 0.257 1.00 98.62 107 ASP A C 1
ATOM 793 O O . ASP A 1 107 ? 7.400 6.955 1.344 1.00 98.62 107 ASP A O 1
ATOM 797 N N . ALA A 1 108 ? 6.787 6.911 -0.826 1.00 98.69 108 ALA A N 1
ATOM 798 C CA . ALA A 1 108 ? 6.156 8.227 -0.817 1.00 98.69 108 ALA A CA 1
ATOM 799 C C . ALA A 1 108 ? 4.991 8.280 0.185 1.00 98.69 108 ALA A C 1
ATOM 801 O O . ALA A 1 108 ? 4.921 9.199 1.007 1.00 98.69 108 ALA A O 1
ATOM 802 N N . LEU A 1 109 ? 4.119 7.263 0.192 1.00 98.75 109 LEU A N 1
ATOM 803 C CA . LEU A 1 109 ? 3.014 7.159 1.147 1.00 98.75 109 LEU A CA 1
ATOM 804 C C . LEU A 1 109 ? 3.528 7.116 2.589 1.00 98.75 109 LEU A C 1
ATOM 806 O O . LEU A 1 109 ? 3.007 7.831 3.445 1.00 98.75 109 LEU A O 1
ATOM 810 N N . ALA A 1 110 ? 4.553 6.310 2.875 1.00 98.62 110 ALA A N 1
ATOM 811 C CA . ALA A 1 110 ? 5.135 6.220 4.209 1.00 98.62 110 ALA A CA 1
ATOM 812 C C . ALA A 1 110 ? 5.706 7.569 4.677 1.00 98.62 110 ALA A C 1
ATOM 814 O O . ALA A 1 110 ? 5.496 7.970 5.829 1.00 98.62 110 ALA A O 1
ATOM 815 N N . ALA A 1 111 ? 6.376 8.304 3.784 1.00 98.50 111 ALA A N 1
ATOM 816 C CA . ALA A 1 111 ? 6.877 9.644 4.065 1.00 98.50 111 ALA A CA 1
ATOM 817 C C . ALA A 1 111 ? 5.740 10.642 4.340 1.00 98.50 111 ALA A C 1
ATOM 819 O O . ALA A 1 111 ? 5.768 11.309 5.379 1.00 98.50 111 ALA A O 1
ATOM 820 N N . ALA A 1 112 ? 4.722 10.697 3.477 1.00 98.50 112 ALA A N 1
ATOM 821 C CA . ALA A 1 112 ? 3.589 11.613 3.606 1.00 98.50 112 ALA A CA 1
ATOM 822 C C . ALA A 1 112 ? 2.766 11.342 4.878 1.00 98.50 112 ALA A C 1
ATOM 824 O O . ALA A 1 112 ? 2.440 12.262 5.630 1.00 98.50 112 ALA A O 1
ATOM 825 N N . VAL A 1 113 ? 2.493 10.070 5.186 1.00 98.06 113 VAL A N 1
ATOM 826 C CA . VAL A 1 113 ? 1.790 9.647 6.411 1.00 98.06 113 VAL A CA 1
ATOM 827 C C . VAL A 1 113 ? 2.560 10.081 7.661 1.00 98.06 113 VAL A C 1
ATOM 829 O O . VAL A 1 113 ? 1.967 10.640 8.588 1.00 98.06 113 VAL A O 1
ATOM 832 N N . ARG A 1 114 ? 3.887 9.895 7.675 1.00 97.38 114 ARG A N 1
ATOM 833 C CA . ARG A 1 114 ? 4.753 10.332 8.779 1.00 97.38 114 ARG A CA 1
ATOM 834 C C . ARG A 1 114 ? 4.765 11.854 8.935 1.00 97.38 114 ARG A C 1
ATOM 836 O O . ARG A 1 114 ? 4.617 12.343 10.052 1.00 97.38 114 ARG A O 1
ATOM 843 N N . GLN A 1 115 ? 4.910 12.603 7.842 1.00 97.81 115 GLN A N 1
ATOM 844 C CA . GLN A 1 115 ? 4.884 14.073 7.851 1.00 97.81 115 GLN A CA 1
ATOM 845 C C . GLN A 1 115 ? 3.532 14.627 8.321 1.00 97.81 115 GLN A C 1
ATOM 847 O O . GLN A 1 115 ? 3.477 15.625 9.037 1.00 97.81 115 GLN A O 1
ATOM 852 N N . ALA A 1 116 ? 2.442 13.940 7.984 1.00 96.88 116 ALA A N 1
ATOM 853 C CA . ALA A 1 116 ? 1.091 14.272 8.416 1.00 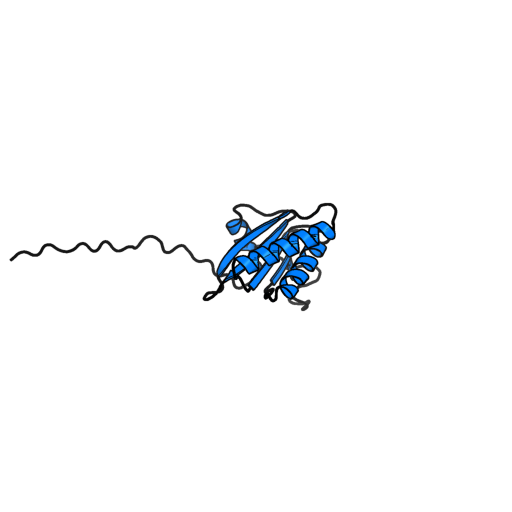96.88 116 ALA A CA 1
ATOM 854 C C . ALA A 1 116 ? 0.804 13.953 9.900 1.00 96.88 116 ALA A C 1
ATOM 856 O O . ALA A 1 116 ? -0.291 14.257 10.382 1.00 96.88 116 ALA A O 1
ATOM 857 N N . GLY A 1 117 ? 1.745 13.334 10.627 1.00 96.50 117 GLY A N 1
ATOM 858 C CA . GLY A 1 117 ? 1.552 12.904 12.017 1.00 96.50 117 GLY A CA 1
ATOM 859 C C . GLY A 1 117 ? 0.550 11.754 12.167 1.00 96.50 117 GLY A C 1
ATOM 860 O O . GLY A 1 117 ? -0.040 11.573 13.234 1.00 96.50 117 GLY A O 1
ATOM 861 N N . LEU A 1 118 ? 0.319 10.999 11.093 1.00 96.12 118 LEU A N 1
ATOM 862 C CA . LEU A 1 118 ? -0.565 9.842 11.070 1.00 96.12 118 LEU A CA 1
ATOM 863 C C . LEU A 1 118 ? 0.226 8.577 11.425 1.00 96.12 118 LEU A C 1
ATOM 865 O O . LEU A 1 118 ? 1.426 8.474 11.174 1.00 96.12 118 LEU A O 1
ATOM 869 N N . ARG A 1 119 ? -0.449 7.576 11.994 1.00 95.81 119 ARG A N 1
ATOM 870 C CA . ARG A 1 119 ? 0.174 6.286 12.296 1.00 95.81 119 ARG A CA 1
ATOM 871 C C . ARG A 1 119 ? 0.015 5.331 11.119 1.00 95.81 119 ARG A C 1
ATOM 873 O O . ARG A 1 119 ? -1.085 4.832 10.881 1.00 95.81 119 ARG A O 1
ATOM 880 N N . LEU A 1 120 ? 1.116 5.022 10.441 1.00 96.94 120 LEU A N 1
ATOM 881 C CA . LEU A 1 120 ? 1.171 3.902 9.507 1.00 96.94 120 LEU A CA 1
ATOM 882 C C . LEU A 1 120 ? 1.185 2.597 10.309 1.00 96.94 120 LEU A C 1
ATOM 884 O O . LEU A 1 120 ? 2.094 2.355 11.099 1.00 96.94 120 LEU A O 1
ATOM 888 N N . HIS A 1 121 ? 0.121 1.814 10.188 1.00 94.62 121 HIS A N 1
ATOM 889 C CA . HIS A 1 121 ? -0.087 0.610 10.985 1.00 94.62 121 HIS A CA 1
ATOM 890 C C . HIS A 1 121 ? 0.415 -0.647 10.275 1.00 94.62 121 HIS A C 1
ATOM 892 O O . HIS A 1 121 ? 0.825 -1.586 10.950 1.00 94.62 121 HIS A O 1
ATOM 898 N N . GLU A 1 122 ? 0.344 -0.643 8.946 1.00 96.06 122 GLU A N 1
ATOM 899 C CA . GLU A 1 122 ? 0.856 -1.668 8.042 1.00 96.06 122 GLU A CA 1
ATOM 900 C C . GLU A 1 122 ? 1.019 -1.048 6.642 1.00 96.06 122 GLU A C 1
ATOM 902 O O . GLU A 1 122 ? 0.258 -0.147 6.268 1.00 96.06 122 GLU A O 1
ATOM 907 N N . LEU A 1 123 ? 2.004 -1.520 5.880 1.00 98.44 123 LEU A N 1
ATOM 908 C CA . LEU A 1 123 ? 2.212 -1.183 4.477 1.00 98.44 123 LEU A CA 1
ATOM 909 C C . LEU A 1 123 ? 2.745 -2.419 3.758 1.00 98.44 123 LEU A C 1
ATOM 911 O O . LEU A 1 123 ? 3.870 -2.838 4.010 1.00 98.44 123 LEU A O 1
ATOM 915 N N . MET A 1 124 ? 1.943 -3.004 2.873 1.00 98.12 124 MET A N 1
ATOM 916 C CA . MET A 1 124 ? 2.273 -4.264 2.206 1.00 98.12 124 MET A CA 1
ATOM 917 C C . MET A 1 124 ? 2.412 -4.111 0.700 1.00 98.12 124 MET A C 1
ATOM 919 O O . MET A 1 124 ? 1.719 -3.302 0.086 1.00 98.12 124 MET A O 1
ATOM 923 N N . ARG A 1 125 ? 3.242 -4.963 0.102 1.00 98.25 125 ARG A N 1
ATOM 924 C CA . ARG A 1 125 ? 3.224 -5.293 -1.325 1.00 98.25 125 ARG A CA 1
ATOM 925 C C . ARG A 1 125 ? 2.588 -6.660 -1.523 1.00 98.25 125 ARG A C 1
ATOM 927 O O . ARG A 1 125 ? 2.863 -7.557 -0.736 1.00 98.25 125 ARG A O 1
ATOM 934 N N . VAL A 1 126 ? 1.809 -6.822 -2.585 1.00 98.06 126 VAL A N 1
ATOM 935 C CA . VAL A 1 126 ? 1.173 -8.073 -2.999 1.00 98.06 126 VAL A CA 1
ATOM 936 C C . VAL A 1 126 ? 1.515 -8.362 -4.453 1.00 98.06 126 VAL A C 1
ATOM 938 O O . VAL A 1 126 ? 1.276 -7.527 -5.325 1.00 98.06 126 VAL A O 1
ATOM 941 N N . GLU A 1 127 ? 2.035 -9.554 -4.713 1.00 96.75 127 GLU A N 1
ATOM 942 C CA . GLU A 1 127 ? 2.333 -10.058 -6.055 1.00 96.75 127 GLU A CA 1
ATOM 943 C C . GLU A 1 127 ? 2.300 -11.591 -6.029 1.00 96.75 127 GLU A C 1
ATOM 945 O O . GLU A 1 127 ? 2.767 -12.197 -5.068 1.00 96.75 127 GLU A O 1
ATOM 950 N N . ASP A 1 128 ? 1.705 -12.211 -7.051 1.00 94.44 128 ASP A N 1
ATOM 951 C CA . ASP A 1 128 ? 1.699 -13.668 -7.260 1.00 94.44 128 ASP A CA 1
ATOM 952 C C . ASP A 1 128 ? 1.303 -14.514 -6.032 1.00 94.44 128 ASP A C 1
ATOM 954 O O . ASP A 1 128 ? 1.955 -15.499 -5.683 1.00 94.44 128 ASP A O 1
ATOM 958 N N . GLY A 1 129 ? 0.216 -14.123 -5.353 1.00 94.69 129 GLY A N 1
ATOM 959 C CA . GLY A 1 129 ? -0.314 -14.847 -4.184 1.00 94.69 129 GLY A CA 1
ATOM 960 C C . GLY A 1 129 ? 0.558 -14.732 -2.930 1.00 94.69 129 GLY A C 1
ATOM 961 O O . GLY A 1 129 ? 0.430 -15.521 -1.993 1.00 94.69 129 GLY A O 1
ATOM 962 N N . ARG A 1 130 ? 1.476 -13.763 -2.914 1.00 97.06 130 ARG A N 1
ATOM 963 C CA . ARG A 1 130 ? 2.391 -13.509 -1.805 1.00 97.06 130 ARG A CA 1
ATOM 964 C C . ARG A 1 130 ? 2.343 -12.060 -1.379 1.00 97.06 130 ARG A C 1
ATOM 966 O O . ARG A 1 130 ? 2.037 -11.176 -2.183 1.00 97.06 130 ARG A O 1
ATOM 973 N N . TYR A 1 131 ? 2.671 -11.822 -0.117 1.00 97.75 131 TYR A N 1
ATOM 974 C CA . TYR A 1 131 ? 2.832 -10.477 0.402 1.00 97.75 131 TYR A CA 1
ATOM 975 C C . TYR A 1 131 ? 4.172 -10.267 1.103 1.00 97.75 131 TYR A C 1
ATOM 977 O O . TYR A 1 131 ? 4.789 -11.190 1.635 1.00 97.75 131 TYR A O 1
ATOM 985 N N . TRP A 1 132 ? 4.591 -9.007 1.121 1.00 97.81 132 TRP A N 1
ATOM 986 C CA . TRP A 1 132 ? 5.745 -8.503 1.855 1.00 97.81 132 TRP A CA 1
ATOM 987 C C . TRP A 1 132 ? 5.290 -7.296 2.661 1.00 97.81 132 TRP A C 1
ATOM 989 O O . TRP A 1 132 ? 4.632 -6.417 2.107 1.00 97.81 132 TRP A O 1
ATOM 999 N N . SER A 1 133 ? 5.635 -7.230 3.945 1.00 97.69 133 SER A N 1
ATOM 1000 C CA . SER A 1 133 ? 5.476 -5.992 4.711 1.00 97.69 133 SER A CA 1
ATOM 1001 C C . SER A 1 133 ? 6.704 -5.111 4.502 1.00 97.69 133 SER A C 1
ATOM 1003 O O . SER A 1 133 ? 7.832 -5.575 4.641 1.00 97.69 133 SER A O 1
ATOM 1005 N N . TYR A 1 134 ? 6.485 -3.831 4.211 1.00 97.56 134 TYR A N 1
ATOM 1006 C CA . TYR A 1 134 ? 7.526 -2.803 4.206 1.00 97.56 134 TYR A CA 1
ATOM 1007 C C . TYR A 1 134 ? 7.899 -2.338 5.624 1.00 97.56 134 TYR A C 1
ATOM 1009 O O . TYR A 1 134 ? 8.841 -1.569 5.782 1.00 97.56 134 TYR A O 1
ATOM 1017 N N . LEU A 1 135 ? 7.154 -2.759 6.656 1.00 96.38 135 LEU A N 1
ATOM 1018 C CA . LEU A 1 135 ? 7.383 -2.358 8.050 1.00 96.38 135 LEU A CA 1
ATOM 1019 C C . LEU A 1 135 ? 7.984 -3.474 8.915 1.00 96.38 135 LEU A C 1
ATOM 1021 O O . LEU A 1 135 ? 8.491 -3.194 10.000 1.00 96.38 135 LEU A O 1
ATOM 1025 N N . CYS A 1 136 ? 7.884 -4.735 8.489 1.00 95.81 136 CYS A N 1
ATOM 1026 C CA . CYS A 1 136 ? 8.411 -5.871 9.235 1.00 95.81 136 CYS A CA 1
ATOM 1027 C C . CYS A 1 136 ? 9.813 -6.242 8.745 1.00 95.81 136 CYS A C 1
ATOM 1029 O O . CYS A 1 136 ? 9.985 -6.694 7.619 1.00 95.81 136 CYS A O 1
ATOM 1031 N N . GLU A 1 137 ? 10.803 -6.116 9.625 1.00 94.06 137 GLU A N 1
ATOM 1032 C CA . GLU A 1 137 ? 12.204 -6.446 9.324 1.00 94.06 137 GLU A CA 1
ATOM 1033 C C . GLU A 1 137 ? 12.597 -7.868 9.761 1.00 94.06 137 GLU A C 1
ATOM 1035 O O . GLU A 1 137 ? 13.742 -8.271 9.579 1.00 94.06 137 GLU A O 1
ATOM 1040 N N . ASN A 1 138 ? 11.677 -8.640 10.359 1.00 95.81 138 ASN A N 1
ATOM 1041 C CA . ASN A 1 138 ? 11.962 -9.999 10.823 1.00 95.81 138 ASN A CA 1
ATOM 1042 C C . ASN A 1 138 ? 11.904 -10.999 9.648 1.00 95.81 138 ASN A C 1
ATOM 1044 O O . ASN A 1 138 ? 10.798 -11.270 9.174 1.00 95.81 138 ASN A O 1
ATOM 1048 N N . PRO A 1 139 ? 13.023 -11.631 9.242 1.00 93.19 139 PRO A N 1
ATOM 1049 C CA . PRO A 1 139 ? 13.046 -12.569 8.118 1.00 93.19 139 PRO A CA 1
ATOM 1050 C C . PRO A 1 139 ? 12.248 -13.859 8.350 1.00 93.19 139 PRO A C 1
ATOM 1052 O O . PRO A 1 139 ? 11.834 -14.494 7.385 1.00 93.19 139 PRO A O 1
ATOM 1055 N N . GLU A 1 140 ? 12.009 -14.254 9.606 1.00 93.38 140 GLU A N 1
ATOM 1056 C CA . GLU A 1 140 ? 11.161 -15.414 9.929 1.00 93.38 140 GLU A CA 1
ATOM 1057 C C . GLU A 1 140 ? 9.669 -15.104 9.741 1.00 93.38 140 GLU A C 1
ATOM 1059 O O . GLU A 1 140 ? 8.873 -15.997 9.463 1.00 93.38 140 GLU A O 1
ATOM 1064 N N . CY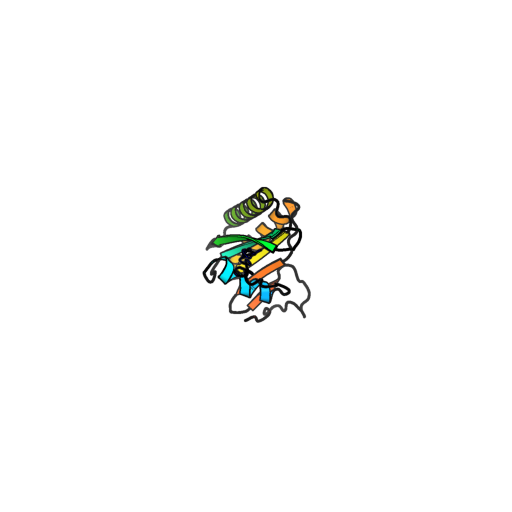S A 1 141 ? 9.285 -13.832 9.886 1.00 91.25 141 CYS A N 1
ATOM 1065 C CA . CYS A 1 141 ? 7.914 -13.357 9.696 1.00 91.25 141 CYS A CA 1
ATOM 1066 C C . CYS A 1 141 ? 7.662 -12.908 8.249 1.00 91.25 141 CYS A C 1
ATOM 1068 O O . CYS A 1 141 ? 6.602 -13.170 7.691 1.00 91.25 141 CYS A O 1
ATOM 1070 N N . CYS A 1 142 ? 8.630 -12.213 7.650 1.00 94.06 142 CYS A N 1
ATOM 1071 C CA . CYS A 1 142 ? 8.590 -11.650 6.304 1.00 94.06 142 CYS A CA 1
ATOM 1072 C C . CYS A 1 142 ? 9.862 -12.067 5.544 1.00 94.06 142 CYS A C 1
ATOM 1074 O O . CYS A 1 142 ? 10.811 -11.286 5.450 1.00 94.06 142 CYS A O 1
ATOM 1076 N N . PRO A 1 143 ? 9.912 -13.306 5.022 1.00 95.44 143 PRO A N 1
ATOM 1077 C CA . PRO A 1 143 ? 11.040 -13.775 4.230 1.00 95.44 143 PRO A CA 1
ATOM 1078 C C . PRO A 1 143 ? 11.155 -12.994 2.915 1.00 95.44 143 PRO A C 1
ATOM 1080 O O . PRO A 1 143 ? 10.170 -12.461 2.400 1.00 95.44 143 PRO A O 1
ATOM 1083 N N . ALA A 1 144 ? 12.355 -12.979 2.329 1.00 94.00 144 ALA A N 1
ATOM 1084 C CA . ALA A 1 144 ? 12.622 -12.286 1.064 1.00 94.00 144 ALA A CA 1
ATOM 1085 C C . ALA A 1 144 ? 11.731 -12.778 -0.094 1.00 94.00 144 ALA A C 1
ATOM 1087 O O . ALA A 1 144 ? 11.308 -11.976 -0.925 1.00 94.00 144 ALA A O 1
ATOM 1088 N N . ASP A 1 145 ? 11.367 -14.062 -0.096 1.00 94.50 145 ASP A N 1
ATOM 1089 C CA . ASP A 1 145 ? 10.479 -14.665 -1.101 1.00 94.50 145 ASP A CA 1
ATOM 1090 C C . ASP A 1 145 ? 8.988 -14.380 -0.855 1.00 94.50 145 ASP A C 1
ATOM 1092 O O . ASP A 1 145 ? 8.138 -14.803 -1.636 1.00 94.50 145 ASP A O 1
ATOM 1096 N N . GLY A 1 146 ? 8.649 -13.663 0.219 1.00 96.19 146 GLY A N 1
ATOM 1097 C CA . GLY A 1 146 ? 7.284 -13.277 0.561 1.00 96.19 146 GLY A CA 1
ATOM 1098 C C . GLY A 1 146 ? 6.490 -14.375 1.261 1.00 96.19 146 GLY A C 1
ATOM 1099 O O . GLY A 1 146 ? 6.765 -15.573 1.143 1.00 96.19 146 GLY A O 1
ATOM 1100 N N . VAL A 1 147 ? 5.468 -13.949 1.996 1.00 97.12 147 VAL A N 1
ATOM 1101 C CA . VAL A 1 147 ? 4.571 -14.833 2.741 1.00 97.12 147 VAL A CA 1
ATOM 1102 C C . VAL A 1 147 ? 3.404 -15.235 1.837 1.00 97.12 147 VAL A C 1
ATOM 1104 O O . VAL A 1 147 ? 2.734 -14.346 1.306 1.00 97.12 147 VAL A O 1
ATOM 1107 N N . PRO A 1 148 ? 3.137 -16.537 1.631 1.00 96.06 148 PRO A N 1
ATOM 1108 C CA . PRO A 1 148 ? 1.954 -16.975 0.898 1.00 96.06 148 PRO A CA 1
ATOM 1109 C C . PRO A 1 148 ? 0.679 -16.651 1.686 1.00 96.06 148 PRO A C 1
ATOM 1111 O O . PRO A 1 148 ? 0.662 -16.751 2.914 1.00 96.06 148 PRO A O 1
ATOM 1114 N N . PHE A 1 149 ? -0.391 -16.290 0.983 1.00 89.62 149 PHE A N 1
ATOM 1115 C CA . PHE A 1 149 ? -1.705 -16.049 1.580 1.00 89.62 149 PHE A CA 1
ATOM 1116 C C . PHE A 1 149 ? -2.826 -16.526 0.645 1.00 89.62 149 PHE A C 1
ATOM 1118 O O . PHE A 1 149 ? -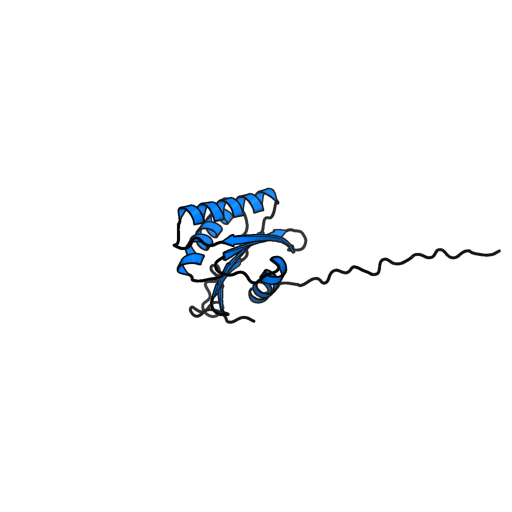2.600 -16.675 -0.555 1.00 89.62 149 PHE A O 1
ATOM 1125 N N . ASP A 1 150 ? -4.001 -16.782 1.221 1.00 68.69 150 ASP A N 1
ATOM 1126 C CA . ASP A 1 150 ? -5.232 -17.235 0.554 1.00 68.69 150 ASP A CA 1
ATOM 1127 C C . ASP A 1 150 ? -6.370 -16.258 0.887 1.00 68.69 150 ASP A C 1
ATOM 1129 O O . ASP A 1 150 ? -6.504 -15.916 2.090 1.00 68.69 150 ASP A O 1
#

Secondary structure (DSSP, 8-state):
--PPPP------S-----PPP-SHHHHHHHHHHHHTS---SEEEEEEEETTTTEEEEEEEEEPPSS--HHHHHHHHHHHHHHHHHTT--EEEEEEES-HHHHHHHHHHHHHHHHHTT-EEEEEEEEETTEEEESS---TTTS-TT-EE--